Protein AF-U7GUW0-F1 (afdb_monomer_lite)

Foldseek 3Di:
DPVPDDFPDKDWWWKAWPVRDIFIKIKTAPDDPVCVVVLVVPQAGWIWIDGPPDPDTDTHGPPDQWDADPPPRIIIGTDD

Sequence (80 aa):
MYEDFKNRSSSSLKAIDDEENLIEVQFFSQYRPEEHEKKTLDIWTYDLIRLEDYPQPIRFLWGSESFIHPITGKKYTMMY

Structure (mmCIF, N/CA/C/O backbone):
data_AF-U7GUW0-F1
#
_entry.id   AF-U7GUW0-F1
#
loop_
_atom_site.group_PDB
_atom_site.id
_atom_site.type_symbol
_atom_site.label_atom_id
_atom_site.label_alt_id
_atom_site.label_comp_id
_atom_site.label_asym_id
_atom_site.label_entity_id
_atom_site.label_seq_id
_atom_site.pdbx_PDB_ins_code
_atom_site.Cartn_x
_atom_site.Cartn_y
_atom_site.Cartn_z
_atom_site.occupancy
_atom_site.B_iso_or_equiv
_atom_site.auth_seq_id
_atom_site.auth_comp_id
_atom_site.auth_asym_id
_atom_site.auth_atom_id
_atom_site.pdbx_PDB_model_num
ATOM 1 N N . MET A 1 1 ? -8.590 -9.747 -9.385 1.00 5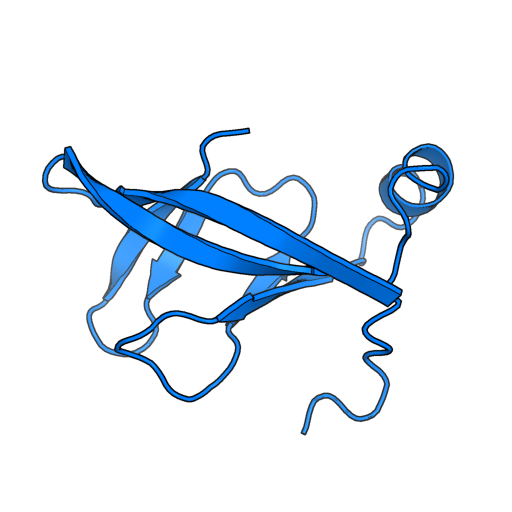0.34 1 MET A N 1
ATOM 2 C CA . MET A 1 1 ? -7.346 -10.435 -9.779 1.00 50.34 1 MET A CA 1
ATOM 3 C C . MET A 1 1 ? -6.525 -9.390 -10.522 1.00 50.34 1 MET A C 1
ATOM 5 O O . MET A 1 1 ? -7.007 -8.882 -11.522 1.00 50.34 1 MET A O 1
ATOM 9 N N . TYR A 1 2 ? -5.405 -8.913 -9.969 1.00 64.38 2 TYR A N 1
ATOM 10 C CA . TYR A 1 2 ? -4.535 -7.965 -10.681 1.00 64.38 2 TYR A CA 1
ATOM 11 C C . TYR A 1 2 ? -3.668 -8.781 -11.644 1.00 64.38 2 TYR A C 1
ATOM 13 O O . TYR A 1 2 ? -2.516 -9.063 -11.340 1.00 64.38 2 TYR A O 1
ATOM 21 N N . GLU A 1 3 ? -4.276 -9.282 -12.723 1.00 61.81 3 GLU A N 1
ATOM 22 C CA . GLU A 1 3 ? -3.707 -10.355 -13.560 1.00 61.81 3 GLU A CA 1
ATOM 23 C C . GLU A 1 3 ? -2.351 -9.989 -14.184 1.00 61.81 3 GLU A C 1
ATOM 25 O O . GLU A 1 3 ? -1.502 -10.862 -14.348 1.00 61.81 3 GLU A O 1
ATOM 30 N N . ASP A 1 4 ? -2.086 -8.700 -14.404 1.00 73.69 4 ASP A N 1
ATOM 31 C CA . ASP A 1 4 ? -0.809 -8.207 -14.936 1.00 73.69 4 ASP A CA 1
ATOM 32 C C . ASP A 1 4 ? 0.219 -7.798 -13.864 1.00 73.69 4 ASP A C 1
ATOM 34 O O . ASP A 1 4 ? 1.365 -7.465 -14.191 1.00 73.69 4 ASP A O 1
ATOM 38 N N . PHE A 1 5 ? -0.143 -7.817 -12.573 1.00 82.44 5 PHE A N 1
ATOM 39 C CA . PHE A 1 5 ? 0.770 -7.401 -11.510 1.00 82.44 5 PHE A CA 1
ATOM 40 C C . PHE A 1 5 ? 1.773 -8.509 -11.174 1.00 82.44 5 PHE A C 1
ATOM 42 O O . PHE A 1 5 ? 1.459 -9.511 -10.529 1.00 82.44 5 PHE A O 1
ATOM 49 N N . LYS A 1 6 ? 3.028 -8.300 -11.569 1.00 85.12 6 LYS A N 1
ATOM 50 C CA . LYS A 1 6 ? 4.155 -9.175 -11.221 1.00 85.12 6 LYS A CA 1
ATOM 51 C C . LYS A 1 6 ? 4.867 -8.649 -9.987 1.00 85.12 6 LYS A C 1
ATOM 53 O O . LYS A 1 6 ? 5.663 -7.725 -10.095 1.00 85.12 6 LYS A O 1
ATOM 58 N N . ASN A 1 7 ? 4.626 -9.274 -8.839 1.00 86.75 7 ASN A N 1
ATOM 59 C CA . ASN A 1 7 ? 5.373 -8.986 -7.619 1.00 86.75 7 ASN A CA 1
ATOM 60 C C . ASN A 1 7 ? 6.854 -9.368 -7.800 1.00 86.75 7 ASN A C 1
ATOM 62 O O . ASN A 1 7 ? 7.192 -10.552 -7.859 1.00 86.75 7 ASN A O 1
ATOM 66 N N . ARG A 1 8 ? 7.727 -8.365 -7.925 1.00 90.94 8 ARG A N 1
ATOM 67 C CA . ARG A 1 8 ? 9.181 -8.540 -8.093 1.00 90.94 8 ARG A CA 1
ATOM 68 C C . ARG A 1 8 ? 9.974 -8.078 -6.875 1.00 90.94 8 ARG A C 1
ATOM 70 O O . ARG A 1 8 ? 11.144 -8.437 -6.765 1.00 90.94 8 ARG A O 1
ATOM 77 N N . SER A 1 9 ? 9.351 -7.305 -5.992 1.00 88.75 9 SER A N 1
ATOM 78 C CA . SER A 1 9 ? 9.919 -6.832 -4.735 1.00 88.75 9 SER A CA 1
ATOM 79 C C . SER A 1 9 ? 8.812 -6.666 -3.701 1.00 88.75 9 SER A C 1
ATOM 81 O O . SER A 1 9 ? 7.724 -6.194 -4.029 1.00 88.75 9 SER A O 1
ATOM 83 N N . SER A 1 10 ? 9.101 -7.010 -2.451 1.00 89.81 10 SER A N 1
ATOM 84 C CA . SER A 1 10 ? 8.190 -6.814 -1.329 1.00 89.81 10 SER A CA 1
ATOM 85 C C . SER A 1 10 ? 8.947 -6.337 -0.101 1.00 89.81 10 SER A C 1
ATOM 87 O O . SER A 1 10 ? 10.025 -6.853 0.195 1.00 89.81 10 SER A O 1
ATOM 89 N N . SER A 1 11 ? 8.363 -5.401 0.633 1.00 89.00 11 SER A N 1
ATOM 90 C CA . SER A 1 11 ? 8.947 -4.832 1.849 1.00 89.00 11 SER A CA 1
ATOM 91 C C . SER A 1 11 ? 7.855 -4.487 2.851 1.00 89.00 11 SER A C 1
ATOM 93 O O . SER A 1 11 ? 6.766 -4.072 2.455 1.00 89.00 11 SER A O 1
ATOM 95 N N . SER A 1 12 ? 8.136 -4.653 4.139 1.00 89.62 12 SER A N 1
ATOM 96 C CA . SER A 1 12 ? 7.274 -4.111 5.189 1.00 89.62 12 SER A CA 1
ATOM 97 C C . SER A 1 12 ? 7.543 -2.619 5.317 1.00 89.62 12 SER A C 1
ATOM 99 O O . SER A 1 12 ? 8.697 -2.201 5.430 1.00 89.62 12 SER A O 1
ATOM 101 N N . LEU A 1 13 ? 6.483 -1.824 5.269 1.00 88.00 13 LEU A N 1
ATOM 102 C CA . LEU A 1 13 ? 6.526 -0.390 5.517 1.00 88.00 13 LEU A CA 1
ATOM 103 C C . LEU A 1 13 ? 5.662 -0.069 6.727 1.00 88.00 13 LEU A C 1
ATOM 105 O O . LEU A 1 13 ? 4.781 -0.837 7.111 1.00 88.00 13 LEU A O 1
ATOM 109 N N . LYS A 1 14 ? 5.923 1.088 7.322 1.00 91.06 14 LYS A N 1
ATOM 110 C CA . LYS A 1 14 ? 5.096 1.621 8.397 1.00 91.06 14 LYS A CA 1
ATOM 111 C C . LYS A 1 14 ? 4.177 2.683 7.824 1.00 91.06 14 LYS A C 1
ATOM 113 O O . LYS A 1 14 ? 4.601 3.486 6.994 1.00 91.06 14 LYS A O 1
ATOM 118 N N . ALA A 1 15 ? 2.933 2.682 8.269 1.00 90.25 15 ALA A N 1
ATOM 119 C CA . ALA A 1 15 ? 1.995 3.755 8.000 1.00 90.25 15 ALA A CA 1
ATOM 120 C C . ALA A 1 15 ? 1.400 4.250 9.318 1.00 90.25 15 ALA A C 1
ATOM 122 O O . ALA A 1 15 ? 1.315 3.495 10.285 1.00 90.25 15 ALA A O 1
ATOM 123 N N . ILE A 1 16 ? 1.013 5.518 9.352 1.00 92.88 16 ILE A N 1
ATOM 124 C CA . ILE A 1 16 ? 0.307 6.123 10.481 1.00 92.88 16 ILE A CA 1
ATOM 125 C C . ILE A 1 16 ? -1.134 6.399 10.066 1.00 92.88 16 ILE A C 1
ATOM 127 O O . ILE A 1 16 ? -1.357 6.930 8.975 1.00 92.88 16 ILE A O 1
ATOM 131 N N . ASP A 1 17 ? -2.092 6.019 10.909 1.00 90.31 17 ASP A N 1
ATOM 132 C CA . ASP A 1 17 ? -3.503 6.359 10.718 1.00 90.31 17 ASP A CA 1
ATOM 133 C C . ASP A 1 17 ? -3.847 7.774 11.219 1.00 90.31 17 ASP A C 1
ATOM 135 O O . ASP A 1 17 ? -3.032 8.456 11.839 1.00 90.31 17 ASP A O 1
ATOM 139 N N . ASP A 1 18 ? -5.069 8.233 10.948 1.00 87.88 18 ASP A N 1
ATOM 140 C CA . ASP A 1 18 ? -5.551 9.554 11.387 1.00 87.88 18 ASP A CA 1
ATOM 141 C C . ASP A 1 18 ? -5.579 9.740 12.922 1.00 87.88 18 ASP A C 1
ATOM 143 O O . ASP A 1 18 ? -5.711 10.864 13.405 1.00 87.88 18 ASP A O 1
ATOM 147 N N . GLU A 1 19 ? -5.467 8.656 13.691 1.00 89.00 19 GLU A N 1
ATOM 148 C CA . GLU A 1 19 ? -5.424 8.637 15.157 1.00 89.00 19 GLU A CA 1
ATOM 149 C C . GLU A 1 19 ? -3.984 8.4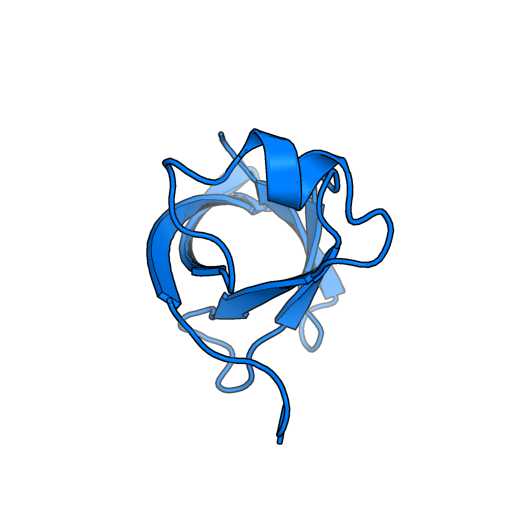96 15.692 1.00 89.00 19 GLU A C 1
ATOM 151 O O . GLU A 1 19 ? -3.784 8.208 16.870 1.00 89.00 19 GLU A O 1
ATOM 156 N N . GLU A 1 20 ? -2.979 8.703 14.834 1.00 87.81 20 GLU A N 1
ATOM 157 C CA . GLU A 1 20 ? -1.548 8.572 15.135 1.00 87.81 20 GLU A CA 1
ATOM 158 C C . GLU A 1 20 ? -1.101 7.150 15.526 1.00 87.81 20 GLU A C 1
ATOM 160 O O . GLU A 1 20 ? 0.000 6.951 16.052 1.00 87.81 20 GLU A O 1
ATOM 165 N N . ASN A 1 21 ? -1.906 6.126 15.226 1.00 89.94 21 ASN A N 1
ATOM 166 C CA . ASN A 1 21 ? -1.506 4.743 15.451 1.00 89.94 21 ASN A CA 1
ATOM 167 C C . ASN A 1 21 ? -0.563 4.276 14.345 1.00 89.94 21 ASN A C 1
ATOM 169 O O . ASN A 1 21 ? -0.855 4.375 13.151 1.00 89.94 21 ASN A O 1
ATOM 173 N N . LEU A 1 22 ? 0.562 3.699 14.762 1.00 90.00 22 LEU A N 1
ATOM 174 C CA . LEU A 1 22 ? 1.506 3.056 13.863 1.00 90.00 22 LEU A CA 1
ATOM 175 C C . LEU A 1 22 ? 0.987 1.671 13.469 1.00 90.00 22 LEU A C 1
ATOM 177 O O . LEU A 1 22 ? 0.767 0.819 14.331 1.00 90.00 22 LEU A O 1
ATOM 181 N N . ILE A 1 23 ? 0.887 1.426 12.170 1.00 89.31 23 ILE A N 1
ATOM 182 C CA . ILE A 1 23 ? 0.569 0.115 11.615 1.00 89.31 23 ILE A CA 1
ATOM 183 C C . ILE A 1 23 ? 1.685 -0.370 10.692 1.00 89.31 23 ILE A C 1
ATOM 185 O O . ILE A 1 23 ? 2.378 0.422 10.045 1.00 89.31 23 ILE A O 1
ATOM 189 N N . GLU A 1 24 ? 1.857 -1.687 10.622 1.00 90.00 24 GLU A N 1
ATOM 190 C CA . GLU A 1 24 ? 2.720 -2.315 9.628 1.00 90.00 24 GLU A CA 1
ATOM 191 C C . GLU A 1 24 ? 1.887 -2.705 8.406 1.00 90.00 24 GLU A C 1
ATOM 193 O O . GLU A 1 24 ? 0.810 -3.290 8.521 1.00 90.00 24 GLU A O 1
ATOM 198 N N . VAL A 1 25 ? 2.383 -2.358 7.221 1.00 89.62 25 VAL A N 1
ATOM 199 C CA . VAL A 1 25 ? 1.743 -2.687 5.950 1.00 89.62 25 VAL A CA 1
ATOM 200 C C . VAL A 1 25 ? 2.723 -3.421 5.054 1.00 89.62 25 VAL A C 1
ATOM 202 O O . VAL A 1 25 ? 3.893 -3.049 4.927 1.00 89.62 25 VAL A O 1
ATOM 205 N N . GLN A 1 26 ? 2.245 -4.466 4.387 1.00 91.25 26 GLN A N 1
ATOM 206 C CA 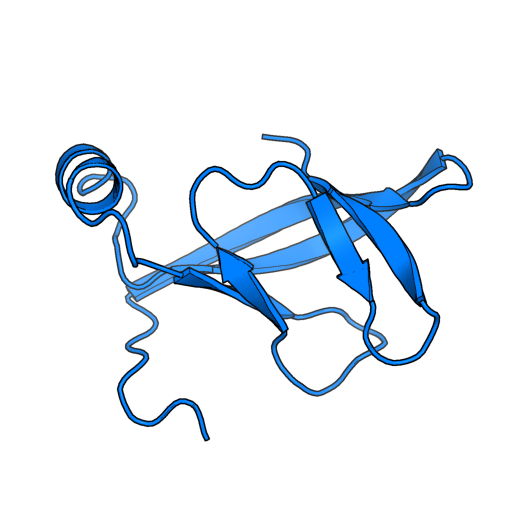. GLN A 1 26 ? 3.064 -5.186 3.426 1.00 91.25 26 GLN A CA 1
ATOM 207 C C . GLN A 1 26 ? 2.950 -4.508 2.063 1.00 91.25 26 GLN A C 1
ATOM 209 O O . GLN A 1 26 ? 1.882 -4.484 1.450 1.00 91.25 26 GLN A O 1
ATOM 214 N N . PHE A 1 27 ? 4.069 -3.985 1.577 1.00 90.25 27 PHE A N 1
ATOM 215 C CA . PHE A 1 27 ? 4.179 -3.327 0.284 1.00 90.25 27 PHE A CA 1
ATOM 216 C C . PHE A 1 27 ? 4.718 -4.295 -0.772 1.00 90.25 27 PHE A C 1
ATOM 218 O O . PHE A 1 27 ? 5.637 -5.072 -0.496 1.00 90.25 27 PHE A O 1
ATOM 225 N N . PHE A 1 28 ? 4.170 -4.235 -1.983 1.00 90.88 28 PHE A N 1
ATOM 226 C CA . PHE A 1 28 ? 4.569 -5.047 -3.129 1.00 90.88 28 PHE A CA 1
ATOM 227 C C . PHE A 1 28 ? 4.756 -4.168 -4.361 1.00 90.88 28 PHE A C 1
ATOM 229 O O . PHE A 1 28 ? 3.887 -3.363 -4.683 1.00 90.88 28 PHE A O 1
ATOM 236 N N . SER A 1 29 ? 5.846 -4.388 -5.090 1.00 89.56 29 SER A N 1
ATOM 237 C CA . SER A 1 29 ? 6.254 -3.591 -6.248 1.00 89.56 29 SER A CA 1
ATOM 238 C C . SER A 1 29 ? 6.610 -4.479 -7.442 1.00 89.56 29 SER A C 1
ATOM 240 O O . SER A 1 29 ? 7.181 -5.567 -7.296 1.00 89.56 29 SER A O 1
ATOM 242 N N . GLN A 1 30 ? 6.310 -3.992 -8.650 1.00 90.56 30 GLN A N 1
ATOM 243 C CA . GLN A 1 30 ? 6.764 -4.603 -9.912 1.00 90.56 30 GLN A CA 1
ATOM 244 C C . GLN A 1 30 ? 8.209 -4.237 -10.269 1.00 90.56 30 GLN A C 1
ATOM 246 O O . GLN A 1 30 ? 8.826 -4.842 -11.152 1.00 90.56 30 GLN A O 1
ATOM 251 N N . TYR A 1 31 ? 8.757 -3.262 -9.557 1.00 88.12 31 TYR A N 1
ATOM 252 C CA . TYR A 1 31 ? 10.103 -2.746 -9.723 1.00 88.12 31 TYR A CA 1
ATOM 253 C C . TYR A 1 31 ? 10.950 -3.181 -8.535 1.00 88.12 31 TYR A C 1
ATOM 255 O O . TYR A 1 31 ? 10.510 -3.104 -7.381 1.00 88.12 31 TYR A O 1
ATOM 263 N N . ARG A 1 32 ? 12.162 -3.656 -8.816 1.00 88.00 32 ARG A N 1
ATOM 264 C CA . ARG A 1 32 ? 13.146 -3.916 -7.764 1.00 88.00 32 ARG A CA 1
ATOM 265 C C . ARG A 1 32 ? 13.728 -2.600 -7.230 1.00 88.00 32 ARG A C 1
ATOM 267 O O . ARG A 1 32 ? 13.630 -1.593 -7.933 1.00 88.00 32 ARG A O 1
ATOM 274 N N . PRO A 1 33 ? 14.343 -2.581 -6.034 1.00 83.69 33 PRO A N 1
ATOM 275 C CA . PRO A 1 33 ? 14.966 -1.371 -5.493 1.00 83.69 33 PRO A CA 1
ATOM 276 C C . PRO A 1 33 ? 15.977 -0.729 -6.454 1.00 83.69 33 PRO A C 1
ATOM 278 O O . PRO A 1 33 ? 15.995 0.491 -6.597 1.00 83.69 33 PRO A O 1
ATOM 281 N N . GLU A 1 34 ? 16.750 -1.538 -7.187 1.00 88.75 34 GLU A N 1
ATOM 282 C CA . GLU A 1 34 ? 17.702 -1.061 -8.198 1.00 88.75 34 GLU A CA 1
ATOM 283 C C . GLU A 1 34 ? 17.046 -0.464 -9.461 1.00 88.75 34 GLU A C 1
ATOM 285 O O . GLU A 1 34 ? 17.725 0.125 -10.295 1.00 88.75 34 GLU A O 1
ATOM 290 N N . GLU A 1 35 ? 15.726 -0.597 -9.623 1.00 87.62 35 GLU A N 1
ATOM 291 C CA . GLU A 1 35 ? 14.962 -0.098 -10.773 1.00 87.62 35 GLU A CA 1
ATOM 292 C C . GLU A 1 35 ? 14.159 1.171 -10.448 1.00 87.62 35 GLU A C 1
ATOM 294 O O . GLU A 1 35 ? 13.207 1.497 -11.160 1.00 87.62 35 GLU A O 1
ATOM 299 N N . HIS A 1 36 ? 14.540 1.900 -9.392 1.00 82.56 36 HIS A N 1
ATOM 300 C CA . HIS A 1 36 ? 13.865 3.127 -8.956 1.00 82.56 36 HIS A CA 1
ATOM 301 C C . HIS A 1 36 ? 13.710 4.160 -10.085 1.00 82.56 36 HIS A C 1
ATOM 303 O O . HIS A 1 36 ? 12.629 4.710 -10.268 1.00 82.56 36 HIS A O 1
ATOM 309 N N . GLU A 1 37 ? 14.747 4.372 -10.899 1.00 85.69 37 GLU A N 1
ATOM 310 C CA . GLU A 1 37 ? 14.691 5.315 -12.025 1.00 85.69 37 GLU A CA 1
ATOM 311 C C . GLU A 1 37 ? 13.626 4.921 -13.059 1.00 85.69 37 GLU A C 1
ATOM 313 O O . GLU A 1 37 ? 12.876 5.770 -13.535 1.00 85.69 37 GLU A O 1
ATOM 318 N N . LYS A 1 38 ? 13.500 3.622 -13.364 1.00 85.56 38 LYS A N 1
ATOM 319 C CA . LYS A 1 38 ? 12.467 3.119 -14.283 1.00 85.56 38 LYS A CA 1
ATOM 320 C C . LYS A 1 38 ? 11.069 3.315 -13.708 1.00 85.56 38 LYS A C 1
ATOM 322 O O . LYS A 1 38 ? 10.170 3.709 -14.439 1.00 85.56 38 LYS A O 1
ATOM 327 N N . LYS A 1 39 ? 10.906 3.060 -12.406 1.00 85.00 39 LYS A N 1
ATOM 328 C CA . LYS A 1 39 ? 9.638 3.252 -11.696 1.00 85.00 39 LYS A CA 1
ATOM 329 C C . LYS A 1 39 ? 9.192 4.712 -11.736 1.00 85.00 39 LYS A C 1
ATOM 331 O O . LYS A 1 39 ? 8.037 4.990 -12.018 1.00 85.00 39 LYS A O 1
ATOM 336 N N . THR A 1 40 ? 10.118 5.642 -11.511 1.00 82.06 40 THR A N 1
ATOM 337 C CA . THR A 1 40 ? 9.841 7.085 -11.556 1.00 82.06 40 THR A CA 1
ATOM 338 C C . THR A 1 40 ? 9.463 7.572 -12.959 1.00 82.06 40 THR A C 1
ATOM 340 O O . THR A 1 40 ? 8.671 8.502 -13.083 1.00 82.06 40 THR A O 1
ATOM 343 N N . LEU A 1 41 ? 9.981 6.940 -14.017 1.00 85.44 41 LEU A N 1
ATOM 344 C CA . LEU A 1 41 ? 9.593 7.237 -15.402 1.00 85.44 41 LEU A CA 1
ATOM 345 C C . LEU A 1 41 ? 8.211 6.677 -15.785 1.00 85.44 41 LEU A C 1
ATOM 347 O O . LEU A 1 41 ? 7.587 7.188 -16.717 1.00 85.44 41 LEU A O 1
ATOM 351 N N . ASP A 1 42 ? 7.718 5.652 -15.088 1.00 83.69 42 ASP A N 1
ATOM 352 C CA . ASP A 1 42 ? 6.400 5.066 -15.328 1.00 83.69 42 ASP A CA 1
ATOM 353 C C . ASP A 1 42 ? 5.322 5.798 -14.514 1.00 83.69 42 ASP A C 1
ATOM 355 O O . ASP A 1 42 ? 4.960 5.413 -13.405 1.00 83.69 42 ASP A O 1
ATOM 359 N N . ILE A 1 43 ? 4.803 6.887 -15.089 1.00 68.75 43 ILE A N 1
ATOM 360 C CA . ILE A 1 43 ? 3.841 7.809 -14.454 1.00 68.75 43 ILE A CA 1
ATOM 361 C C . ILE A 1 43 ? 2.566 7.094 -13.963 1.00 68.75 43 ILE A C 1
ATOM 363 O O . ILE A 1 43 ? 1.920 7.563 -13.027 1.00 68.75 43 ILE A O 1
ATOM 367 N N . TRP A 1 44 ? 2.198 5.961 -14.571 1.00 75.00 44 TRP A N 1
ATOM 368 C CA . TRP A 1 44 ? 0.982 5.211 -14.233 1.00 75.00 44 TRP A CA 1
ATOM 369 C C . TRP A 1 44 ? 1.255 3.947 -13.419 1.00 75.00 44 TRP A C 1
ATOM 371 O O . TRP A 1 44 ? 0.340 3.140 -13.210 1.00 75.00 44 TRP A O 1
ATOM 381 N N . THR A 1 45 ? 2.489 3.764 -12.942 1.00 84.50 45 THR A N 1
ATOM 382 C CA . THR A 1 45 ? 2.808 2.610 -12.112 1.00 84.50 45 THR A CA 1
ATOM 383 C C . THR A 1 45 ? 2.073 2.673 -10.779 1.00 84.50 45 THR A C 1
ATOM 385 O O . THR A 1 45 ? 1.893 3.723 -10.154 1.00 84.50 45 THR A O 1
ATOM 388 N N . TYR A 1 46 ? 1.675 1.498 -10.312 1.00 87.12 46 TYR A N 1
ATOM 389 C CA . TYR A 1 46 ? 1.099 1.311 -8.997 1.00 87.12 46 TYR A CA 1
ATOM 390 C C . TYR A 1 46 ? 1.809 0.173 -8.282 1.00 87.12 46 TYR A C 1
ATOM 392 O O . TYR A 1 46 ? 2.310 -0.771 -8.892 1.00 87.12 46 TYR A O 1
ATOM 400 N N . ASP A 1 47 ? 1.812 0.273 -6.968 1.00 89.19 47 ASP A N 1
ATOM 401 C CA . ASP A 1 47 ? 2.192 -0.777 -6.049 1.00 89.19 47 ASP A CA 1
ATOM 402 C C . ASP A 1 47 ? 0.939 -1.365 -5.405 1.00 89.19 47 ASP A C 1
ATOM 404 O O . ASP A 1 47 ? -0.171 -0.830 -5.526 1.00 89.19 47 ASP A O 1
ATOM 408 N N . LEU A 1 48 ? 1.106 -2.492 -4.723 1.00 90.62 48 LEU A N 1
ATOM 409 C CA . LEU A 1 48 ? 0.042 -3.089 -3.931 1.00 90.62 48 LEU A CA 1
ATOM 410 C C . LEU A 1 48 ? 0.397 -3.021 -2.452 1.00 90.62 48 LEU A C 1
ATOM 412 O O . LEU A 1 48 ? 1.495 -3.397 -2.050 1.00 90.62 48 LEU A O 1
ATOM 416 N N . ILE A 1 49 ? -0.567 -2.590 -1.647 1.00 90.44 49 ILE A N 1
ATOM 417 C CA . ILE A 1 49 ? -0.489 -2.598 -0.189 1.00 90.44 49 ILE A CA 1
ATOM 418 C C . ILE A 1 49 ? -1.426 -3.676 0.332 1.00 90.44 49 ILE A C 1
ATOM 420 O O . ILE A 1 49 ? -2.591 -3.734 -0.060 1.00 90.44 49 ILE A O 1
ATOM 424 N N . ARG A 1 50 ? -0.938 -4.522 1.231 1.00 90.00 50 ARG A N 1
ATOM 425 C CA . ARG A 1 50 ? -1.764 -5.464 1.983 1.00 90.00 50 ARG A CA 1
ATOM 426 C C . ARG A 1 50 ? -1.756 -5.075 3.454 1.00 90.00 50 ARG A C 1
ATOM 428 O O . ARG A 1 50 ? -0.690 -4.906 4.042 1.00 90.00 50 ARG A O 1
ATOM 435 N N . LEU A 1 51 ? -2.957 -4.969 4.011 1.00 88.19 51 LEU A N 1
ATOM 436 C CA . LEU A 1 51 ? -3.192 -4.749 5.433 1.00 88.19 51 LEU A CA 1
ATOM 437 C C . LEU A 1 51 ? -3.500 -6.089 6.103 1.00 88.19 51 LEU A C 1
ATOM 439 O O . LEU A 1 51 ? -3.962 -7.023 5.441 1.00 88.19 51 LEU A O 1
ATOM 443 N N . GLU A 1 52 ? -3.244 -6.198 7.401 1.00 83.19 52 GLU A N 1
ATOM 444 C CA . GLU A 1 52 ? -3.543 -7.424 8.150 1.00 83.19 52 GLU A CA 1
ATOM 445 C C . GLU A 1 52 ? -5.051 -7.661 8.294 1.00 83.19 52 GLU A C 1
ATOM 447 O O . GLU A 1 52 ? -5.525 -8.791 8.171 1.00 83.19 52 GLU A O 1
ATOM 452 N N . ASP A 1 53 ? -5.811 -6.587 8.492 1.00 83.94 53 ASP A N 1
ATOM 453 C CA . ASP A 1 53 ? -7.261 -6.579 8.688 1.00 83.94 53 ASP A CA 1
ATOM 454 C C . ASP A 1 53 ? -8.060 -6.515 7.374 1.00 83.94 53 ASP A C 1
ATOM 456 O O . ASP A 1 53 ? -9.286 -6.657 7.385 1.00 83.94 53 ASP A O 1
ATOM 460 N N . TYR A 1 54 ? -7.382 -6.372 6.227 1.00 84.75 54 TYR A N 1
ATOM 461 C CA . TYR A 1 54 ? -8.013 -6.320 4.910 1.00 84.75 54 TYR A CA 1
ATOM 462 C C . TYR A 1 54 ? -7.433 -7.364 3.938 1.00 84.75 54 TYR A C 1
ATOM 464 O O . TYR A 1 54 ? -6.286 -7.257 3.499 1.00 84.75 54 TYR A O 1
ATOM 472 N N . PRO A 1 55 ? -8.224 -8.377 3.525 1.00 83.00 55 PRO A N 1
ATOM 473 C CA . PRO A 1 55 ? -7.707 -9.511 2.759 1.00 83.00 55 PRO A CA 1
ATOM 474 C C . PRO A 1 55 ? -7.340 -9.173 1.308 1.00 83.00 55 PRO A C 1
ATOM 476 O O . PRO A 1 55 ? -6.619 -9.944 0.672 1.00 83.00 55 PRO A O 1
ATOM 479 N N . GLN A 1 56 ? -7.840 -8.063 0.756 1.00 87.62 56 GLN A N 1
ATOM 480 C CA . GLN A 1 56 ? -7.559 -7.678 -0.626 1.00 87.62 56 GLN A CA 1
ATOM 481 C C . GLN A 1 56 ? -6.426 -6.646 -0.687 1.00 87.62 56 GLN A C 1
ATOM 483 O O . GLN A 1 56 ? -6.396 -5.721 0.118 1.00 87.62 56 GLN A O 1
ATOM 488 N N . PRO A 1 57 ? -5.507 -6.739 -1.659 1.00 88.00 57 PRO A N 1
ATOM 489 C CA . PRO A 1 57 ? -4.506 -5.703 -1.835 1.00 88.00 57 PRO A CA 1
ATOM 490 C C . PRO A 1 57 ? -5.129 -4.406 -2.371 1.00 88.00 57 PRO A C 1
ATOM 492 O O . PRO A 1 57 ? -5.942 -4.416 -3.304 1.00 88.00 57 PRO A O 1
ATOM 495 N N . ILE A 1 58 ? -4.694 -3.285 -1.810 1.00 89.62 58 ILE A N 1
ATOM 496 C CA . ILE A 1 58 ? -5.066 -1.925 -2.193 1.00 89.62 58 ILE A CA 1
ATOM 497 C C . ILE A 1 58 ? -4.064 -1.428 -3.236 1.00 89.62 58 ILE A C 1
ATOM 499 O O . ILE A 1 58 ? -2.857 -1.580 -3.056 1.00 89.62 58 ILE A O 1
ATOM 503 N N . ARG A 1 59 ? -4.553 -0.827 -4.326 1.00 89.06 59 ARG A N 1
ATOM 504 C CA . ARG A 1 59 ? -3.687 -0.140 -5.293 1.00 89.06 59 ARG A CA 1
ATOM 505 C C . ARG A 1 59 ? -3.163 1.150 -4.687 1.00 89.06 59 ARG A C 1
ATOM 507 O O . ARG A 1 59 ? -3.947 2.006 -4.286 1.00 89.06 59 ARG A O 1
ATOM 514 N N . PHE A 1 60 ? -1.851 1.291 -4.693 1.00 88.50 60 PHE A N 1
ATOM 515 C CA . PHE A 1 60 ? -1.158 2.475 -4.234 1.00 88.50 60 PHE A CA 1
ATOM 516 C C . PHE A 1 60 ? -0.422 3.108 -5.407 1.00 88.50 60 PHE A C 1
ATOM 518 O O . PHE A 1 60 ? 0.512 2.522 -5.946 1.00 88.50 60 PHE A O 1
ATOM 525 N N . LEU A 1 61 ? -0.878 4.277 -5.851 1.00 86.50 61 LEU A N 1
ATOM 526 C CA . LEU A 1 61 ? -0.231 4.973 -6.958 1.00 86.50 61 LEU A CA 1
ATOM 527 C C . LEU A 1 61 ? 1.135 5.478 -6.510 1.00 86.50 61 LEU A C 1
ATOM 529 O O . LEU A 1 61 ? 1.255 6.103 -5.452 1.00 86.50 61 LEU A O 1
ATOM 533 N N . TRP A 1 62 ? 2.153 5.226 -7.327 1.00 81.56 62 TRP A N 1
ATOM 534 C CA . TRP A 1 62 ? 3.497 5.704 -7.043 1.00 81.56 62 TRP A CA 1
ATOM 535 C C . TRP A 1 62 ? 3.522 7.231 -6.889 1.00 81.56 62 TRP A C 1
ATOM 537 O O . TRP A 1 62 ? 2.826 7.950 -7.602 1.00 81.56 62 TRP A O 1
ATOM 547 N N . GLY A 1 63 ? 4.296 7.721 -5.917 1.00 78.19 63 GLY A N 1
ATOM 548 C CA . GLY A 1 63 ? 4.337 9.141 -5.551 1.00 78.19 63 GLY A CA 1
ATOM 549 C C . GLY A 1 63 ? 3.203 9.599 -4.630 1.00 78.19 63 GLY A C 1
ATOM 550 O O . GLY A 1 63 ? 3.231 10.732 -4.157 1.00 78.19 63 GLY A O 1
ATOM 551 N N . SER A 1 64 ? 2.231 8.735 -4.323 1.00 85.00 64 SER A N 1
ATOM 552 C CA . SER A 1 64 ? 1.284 9.016 -3.243 1.00 85.00 64 SER A CA 1
ATOM 553 C C . SER A 1 64 ? 1.990 8.905 -1.891 1.00 85.00 64 SER A C 1
ATOM 555 O O . SER A 1 64 ? 2.833 8.034 -1.676 1.00 85.00 64 SER A O 1
ATOM 557 N N . GLU A 1 65 ? 1.623 9.771 -0.952 1.00 87.00 65 GLU A N 1
ATOM 558 C CA . GLU A 1 65 ? 2.093 9.699 0.440 1.00 87.00 65 GLU A CA 1
ATOM 559 C C . GLU A 1 65 ? 1.086 8.985 1.342 1.00 87.00 65 GLU A C 1
ATOM 561 O O . GLU A 1 65 ? 1.410 8.581 2.452 1.00 87.00 65 GLU A O 1
ATOM 566 N N . SER A 1 66 ? -0.154 8.822 0.880 1.00 90.44 66 SER A N 1
ATOM 567 C CA . SER A 1 66 ? -1.236 8.272 1.689 1.00 90.44 66 SER A CA 1
ATOM 568 C C . SER A 1 66 ? -2.223 7.456 0.868 1.00 90.44 66 SER A C 1
ATOM 570 O O . SER A 1 66 ? -2.322 7.614 -0.350 1.00 90.44 66 SER A O 1
ATOM 572 N N . PHE A 1 67 ? -2.954 6.575 1.545 1.00 90.00 67 PHE A N 1
ATOM 573 C CA . PHE A 1 67 ? -4.055 5.804 0.978 1.00 90.00 67 PHE A CA 1
ATOM 574 C C . PHE A 1 67 ? -5.234 5.758 1.944 1.00 90.00 67 PHE A C 1
ATOM 576 O O . PHE A 1 67 ? -5.093 6.031 3.133 1.00 90.00 67 PHE A O 1
ATOM 583 N N . ILE A 1 68 ? -6.410 5.419 1.421 1.00 89.94 68 ILE A N 1
ATOM 584 C CA . ILE A 1 68 ? -7.636 5.292 2.208 1.00 89.94 68 ILE A CA 1
ATOM 585 C C . ILE A 1 68 ? -7.978 3.812 2.317 1.00 89.94 68 ILE A C 1
ATOM 587 O O . ILE A 1 68 ? -8.022 3.098 1.310 1.00 89.94 68 ILE A O 1
ATOM 591 N N . HIS A 1 69 ? -8.229 3.347 3.534 1.00 88.31 69 HIS A N 1
ATOM 592 C CA . HIS A 1 69 ? -8.678 1.988 3.769 1.00 88.31 69 HIS A CA 1
ATOM 593 C C . HIS A 1 69 ? -10.093 1.798 3.197 1.00 88.31 69 HIS A C 1
ATOM 595 O O . HIS A 1 69 ? -11.018 2.513 3.581 1.00 88.31 69 HIS A O 1
ATOM 601 N N . PRO A 1 70 ? -10.317 0.797 2.328 1.00 84.56 70 PRO A N 1
ATOM 602 C CA . PRO A 1 70 ? -11.552 0.682 1.549 1.00 84.56 70 PRO A CA 1
ATOM 603 C C . PRO A 1 70 ? -12.796 0.324 2.373 1.00 84.56 70 PRO A C 1
ATOM 605 O O . PRO A 1 70 ? -13.898 0.681 1.975 1.00 84.56 70 PRO A O 1
ATOM 608 N N . ILE A 1 71 ? -12.641 -0.381 3.502 1.00 86.56 71 ILE A N 1
ATOM 609 C CA . ILE A 1 71 ? -13.756 -0.695 4.417 1.00 86.56 71 ILE A CA 1
ATOM 610 C C . ILE A 1 71 ? -13.991 0.417 5.448 1.00 86.56 71 ILE A C 1
ATOM 612 O O . ILE A 1 71 ? -15.105 0.912 5.569 1.00 86.56 71 ILE A O 1
ATOM 616 N N . THR A 1 72 ? -12.964 0.786 6.221 1.00 87.44 72 THR A N 1
ATOM 617 C CA . THR A 1 72 ? -13.111 1.709 7.359 1.00 87.44 72 THR A CA 1
ATOM 618 C C . THR A 1 72 ? -13.140 3.182 6.955 1.00 87.44 72 THR A C 1
ATOM 620 O O . THR A 1 72 ? -13.586 4.011 7.741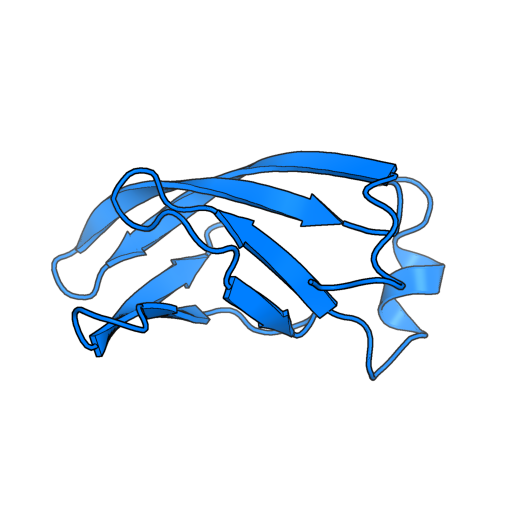 1.00 87.44 72 THR A O 1
ATOM 623 N N . GLY A 1 73 ? -12.658 3.528 5.756 1.00 88.12 73 GLY A N 1
ATOM 624 C CA . GLY A 1 73 ? -12.537 4.911 5.292 1.00 88.12 73 GLY A CA 1
ATOM 625 C C . GLY A 1 73 ? -11.418 5.709 5.967 1.00 88.12 73 GLY A C 1
ATOM 626 O O . GLY A 1 73 ? -11.252 6.883 5.648 1.00 88.12 73 GLY A O 1
ATOM 627 N N . LYS A 1 74 ? -10.642 5.091 6.868 1.00 90.00 74 LYS A N 1
ATOM 628 C CA . LYS A 1 74 ? -9.500 5.737 7.524 1.00 90.00 74 LYS A CA 1
ATOM 629 C C . LYS A 1 74 ? -8.398 6.036 6.517 1.00 90.00 74 LYS A C 1
ATOM 631 O O . LYS A 1 74 ? -8.124 5.210 5.637 1.00 90.00 74 LYS A O 1
ATOM 636 N N . LYS A 1 75 ? -7.751 7.188 6.653 1.00 91.81 75 LYS A N 1
ATOM 637 C CA . LYS A 1 75 ? -6.572 7.528 5.867 1.00 91.81 75 LYS A CA 1
ATOM 638 C C . LYS A 1 75 ? -5.322 7.057 6.605 1.00 91.81 75 LYS A C 1
ATOM 640 O O . LYS A 1 75 ? -5.214 7.146 7.823 1.00 91.81 75 LYS A O 1
ATOM 645 N N . TYR A 1 76 ? -4.381 6.547 5.826 1.00 90.94 76 TYR A N 1
ATOM 646 C CA . TYR A 1 76 ? -3.081 6.088 6.283 1.00 90.94 76 TYR A CA 1
ATOM 647 C C . TYR A 1 76 ? -2.002 6.824 5.507 1.00 90.94 76 TYR A C 1
ATOM 649 O O . TYR A 1 76 ? -2.074 6.901 4.279 1.00 90.94 76 TYR A O 1
ATOM 657 N N . THR A 1 77 ? -1.006 7.355 6.208 1.00 91.44 77 THR A N 1
ATOM 658 C CA . THR A 1 77 ? 0.143 8.054 5.620 1.00 91.44 77 THR A CA 1
ATOM 659 C C . THR A 1 77 ? 1.381 7.173 5.731 1.00 91.44 77 THR A 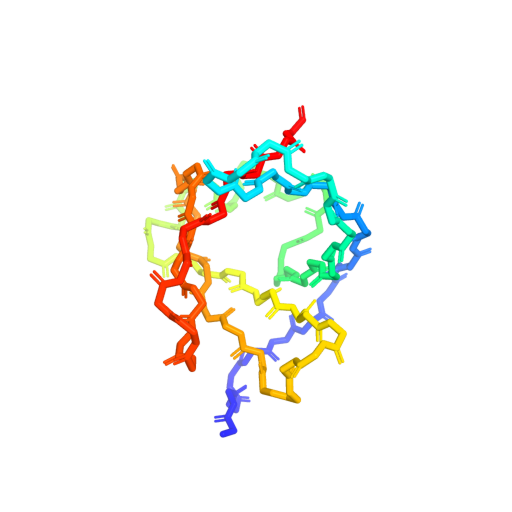C 1
ATOM 661 O O . THR A 1 77 ? 1.732 6.728 6.822 1.00 91.44 77 THR A O 1
ATO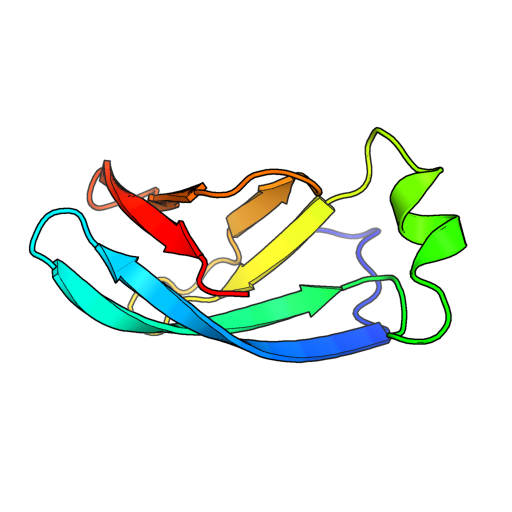M 664 N N . MET A 1 78 ? 2.019 6.888 4.597 1.00 88.19 78 MET A N 1
ATOM 665 C CA . MET A 1 78 ? 3.206 6.041 4.500 1.00 88.19 78 MET A CA 1
ATOM 666 C C . MET A 1 78 ? 4.427 6.752 5.090 1.00 88.19 78 MET A C 1
ATOM 668 O O . MET A 1 78 ? 4.643 7.935 4.837 1.00 88.19 78 MET A O 1
ATOM 672 N N . MET A 1 79 ? 5.251 6.015 5.832 1.00 83.50 79 MET A N 1
ATOM 673 C CA . MET A 1 79 ? 6.556 6.476 6.306 1.00 83.50 79 MET A CA 1
ATOM 674 C C . MET A 1 79 ? 7.649 5.824 5.449 1.00 83.50 79 MET A C 1
ATOM 676 O O . MET A 1 79 ? 7.828 4.604 5.515 1.00 83.50 79 MET A O 1
ATOM 680 N N . TYR A 1 80 ? 8.324 6.629 4.621 1.00 66.94 80 TYR A N 1
ATOM 681 C CA . TYR A 1 80 ? 9.434 6.216 3.750 1.00 66.94 80 TYR A CA 1
ATOM 682 C C . TYR A 1 80 ? 10.796 6.375 4.428 1.00 66.94 80 TYR A C 1
ATOM 684 O O . TYR A 1 80 ? 10.955 7.339 5.212 1.00 66.94 80 TYR A O 1
#

Secondary structure (DSSP, 8-state):
--TT----EEEEEEEEETT--EEEEEEEESS-GGGHHHHHH-TT-EEEEE-SS-SSPEEEETT-SEEE-TTT--EEEEE-

pLDDT: mean 85.82, std 7.16, range [50.34, 92.88]

Radius of gyration: 12.54 Å; chains: 1; bounding box: 32×20×31 Å